Protein AF-A0A0U2YFM4-F1 (afdb_monomer_lite)

Sequence (98 aa):
RFILHYNFPPFSVGETGRTGAPGRREIGHGALAERSLEPGVPSENEFRYAIRVSSEIMESNGSTSMASVCGGMLALLDAGVPMKGMVWISSFAERTPA

Secondary structure (DSSP, 8-state):
-EEEEEE--GGGGT------SPPHHHHHHHHHHHHHHGGGSPPTTT--S-EEEEEE-S--SS-HHHHHHHHHHHHHHHTT---SS----S---S----

Foldseek 3Di:
DEFEFFDDAQCQAPDDDDDDDDDPVRVVLRVVLRVLQVVFADDCVVPVDYHYHYHYRNHDPDDVSQVSNQVVQVVCVVVVGNTPDRRHDPPPPDDDDD

pLDDT: mean 81.8, std 15.22, range [33.59, 92.94]

Radius of gyration: 14.6 Å; chains: 1; bounding box: 31×38×40 Å

Structure (mmCIF, N/CA/C/O backbone):
data_AF-A0A0U2YFM4-F1
#
_entry.id   AF-A0A0U2YFM4-F1
#
loop_
_atom_site.group_PDB
_atom_site.id
_atom_site.type_symbol
_atom_site.label_atom_id
_atom_site.label_alt_id
_atom_site.label_comp_id
_atom_site.label_asym_id
_atom_site.label_entity_id
_atom_site.label_seq_id
_atom_site.pdbx_PDB_ins_code
_atom_site.Cartn_x
_atom_site.Cartn_y
_atom_site.Cartn_z
_atom_site.occupancy
_atom_site.B_iso_or_equiv
_atom_site.auth_seq_id
_atom_site.auth_comp_id
_atom_site.auth_asym_id
_atom_site.auth_atom_id
_atom_site.pdbx_PDB_model_num
ATOM 1 N N . ARG A 1 1 ? 0.789 -4.666 13.248 1.00 78.69 1 ARG A N 1
ATOM 2 C CA . ARG A 1 1 ? -0.663 -4.972 13.082 1.00 78.69 1 ARG A CA 1
ATOM 3 C C . ARG A 1 1 ? -1.154 -4.528 11.713 1.00 78.69 1 ARG A C 1
ATOM 5 O O . ARG A 1 1 ? -1.907 -5.257 11.078 1.00 78.69 1 ARG A O 1
ATOM 12 N N . PHE A 1 2 ? -0.719 -3.349 11.284 1.00 86.56 2 PHE A N 1
ATOM 13 C CA . PHE A 1 2 ? -0.751 -2.910 9.900 1.00 86.56 2 PHE A CA 1
ATOM 14 C C . PHE A 1 2 ? 0.564 -3.316 9.221 1.00 86.56 2 PHE A C 1
ATOM 16 O O . PHE A 1 2 ? 1.593 -3.303 9.889 1.00 86.56 2 PHE A O 1
ATOM 23 N N . ILE A 1 3 ? 0.510 -3.772 7.971 1.00 90.69 3 ILE A N 1
ATOM 24 C CA . ILE A 1 3 ? 1.680 -4.123 7.155 1.00 90.69 3 ILE A CA 1
ATOM 25 C C . ILE A 1 3 ? 1.408 -3.615 5.744 1.00 90.69 3 ILE A C 1
ATOM 27 O O . ILE A 1 3 ? 0.370 -3.964 5.170 1.00 90.69 3 ILE A O 1
ATOM 31 N N . LEU A 1 4 ? 2.339 -2.849 5.171 1.00 92.38 4 LEU A N 1
ATOM 32 C CA . LEU A 1 4 ? 2.246 -2.409 3.782 1.00 92.38 4 LEU A CA 1
ATOM 33 C C . LEU A 1 4 ? 3.404 -2.968 2.952 1.00 92.38 4 LEU A C 1
ATOM 35 O O . LEU A 1 4 ? 4.562 -2.582 3.101 1.00 92.38 4 LEU A O 1
ATOM 39 N N . HIS A 1 5 ? 3.075 -3.868 2.028 1.00 92.12 5 HIS A N 1
ATOM 40 C CA . HIS A 1 5 ? 4.011 -4.341 1.018 1.00 92.12 5 HIS A CA 1
ATOM 41 C C . HIS A 1 5 ? 3.927 -3.458 -0.215 1.00 92.12 5 HIS A C 1
ATOM 43 O O . HIS A 1 5 ? 2.847 -3.230 -0.753 1.00 92.12 5 HIS A O 1
ATOM 49 N N . TYR A 1 6 ? 5.076 -2.972 -0.659 1.00 92.19 6 TYR A N 1
ATOM 50 C CA . TYR A 1 6 ? 5.207 -2.173 -1.862 1.00 92.19 6 TYR A CA 1
ATOM 51 C C . TYR A 1 6 ? 6.019 -2.971 -2.880 1.00 92.19 6 TYR A C 1
ATOM 53 O O . TYR A 1 6 ? 7.169 -3.314 -2.604 1.00 92.19 6 TYR A O 1
ATOM 61 N N . ASN A 1 7 ? 5.418 -3.262 -4.032 1.00 90.69 7 ASN A N 1
ATOM 62 C CA . ASN A 1 7 ? 6.034 -4.022 -5.115 1.00 90.69 7 ASN A CA 1
ATOM 63 C C . ASN A 1 7 ? 6.209 -3.124 -6.340 1.00 90.69 7 ASN A C 1
ATOM 65 O O . ASN A 1 7 ? 5.243 -2.533 -6.829 1.00 90.69 7 ASN A O 1
ATOM 69 N N . PHE A 1 8 ? 7.435 -3.049 -6.856 1.00 89.88 8 PHE A N 1
ATOM 70 C CA . PHE A 1 8 ? 7.797 -2.229 -8.006 1.00 89.88 8 PHE A CA 1
ATOM 71 C C . PHE A 1 8 ? 8.375 -3.102 -9.123 1.00 89.88 8 PHE A C 1
ATOM 73 O O . PHE A 1 8 ? 9.594 -3.222 -9.278 1.00 89.88 8 PHE A O 1
ATOM 80 N N . PRO A 1 9 ? 7.510 -3.749 -9.915 1.00 89.25 9 PRO A N 1
ATOM 81 C CA . PRO A 1 9 ? 7.971 -4.590 -11.001 1.00 89.25 9 PRO A CA 1
ATOM 82 C C . PRO A 1 9 ? 8.576 -3.748 -12.141 1.00 89.25 9 PRO A C 1
ATOM 84 O O . PRO A 1 9 ? 8.140 -2.619 -12.380 1.00 89.25 9 PRO A O 1
ATOM 87 N N . PRO A 1 10 ? 9.544 -4.290 -12.901 1.00 85.12 10 PRO A N 1
ATOM 88 C CA . PRO A 1 10 ? 10.252 -3.549 -13.952 1.00 85.12 10 PRO A CA 1
ATOM 89 C C . PRO A 1 10 ? 9.337 -3.135 -15.115 1.00 85.12 10 PRO A C 1
ATOM 91 O O . PRO A 1 10 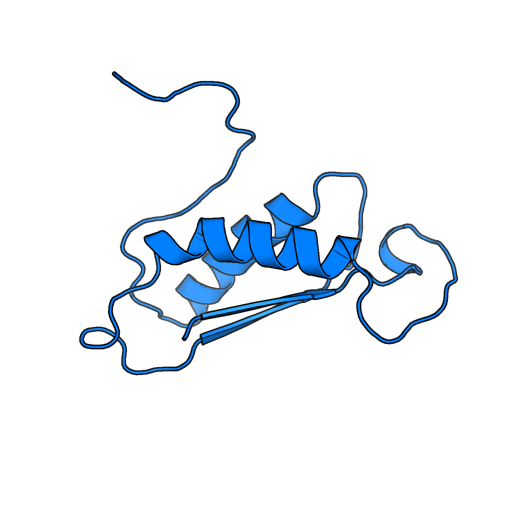? 9.555 -2.092 -15.728 1.00 85.12 10 PRO A O 1
ATOM 94 N N . PHE A 1 11 ? 8.250 -3.881 -15.355 1.00 88.19 11 PHE A N 1
ATOM 95 C CA . PHE A 1 11 ? 7.273 -3.520 -16.384 1.00 88.19 11 PHE A CA 1
ATOM 96 C C . PHE A 1 11 ? 6.587 -2.176 -16.101 1.00 88.19 11 PHE A C 1
ATOM 98 O O . PHE A 1 11 ? 6.110 -1.540 -17.034 1.00 88.19 11 PHE A O 1
ATOM 105 N N . SER A 1 12 ? 6.566 -1.716 -14.844 1.00 85.38 12 SER A N 1
ATOM 106 C CA . SER A 1 12 ? 5.938 -0.443 -14.471 1.00 85.38 12 SER A CA 1
ATOM 107 C C . SER A 1 12 ? 6.617 0.779 -15.094 1.00 85.38 12 SER A C 1
ATOM 109 O O . SER A 1 12 ? 5.985 1.821 -15.247 1.00 85.38 12 SER A O 1
ATOM 111 N N . VAL A 1 13 ? 7.887 0.658 -15.483 1.00 89.25 13 VAL A N 1
ATOM 112 C CA . VAL A 1 13 ? 8.643 1.689 -16.215 1.00 89.25 13 VAL A CA 1
ATOM 113 C C . VAL A 1 13 ? 8.837 1.330 -17.693 1.00 89.25 13 VAL A C 1
ATOM 115 O O . VAL A 1 13 ? 9.593 1.992 -18.394 1.00 89.25 13 VAL A O 1
ATOM 118 N N . GLY A 1 14 ? 8.167 0.279 -18.178 1.00 87.12 14 GLY A N 1
ATOM 119 C CA . GLY A 1 14 ? 8.322 -0.223 -19.545 1.00 87.12 14 GLY A CA 1
ATOM 120 C C . GLY A 1 14 ? 9.623 -0.995 -19.794 1.00 87.12 14 GLY A C 1
ATOM 121 O O . GLY A 1 14 ? 9.967 -1.244 -20.947 1.00 87.12 14 GLY A O 1
ATOM 122 N N . GLU A 1 15 ? 10.343 -1.394 -18.741 1.00 88.50 15 GLU A N 1
ATOM 123 C CA . GLU A 1 15 ? 11.592 -2.152 -18.852 1.00 88.50 15 GLU A CA 1
ATOM 124 C C . GLU A 1 15 ? 11.386 -3.645 -18.551 1.00 88.50 15 GLU A C 1
ATOM 126 O O . GLU A 1 15 ? 10.493 -4.059 -17.809 1.00 88.50 15 GLU A O 1
ATOM 131 N N . THR A 1 16 ? 12.257 -4.490 -19.103 1.00 85.69 16 THR A N 1
ATOM 132 C CA . THR A 1 16 ? 12.361 -5.902 -18.709 1.00 85.69 16 THR A CA 1
ATOM 133 C C . THR A 1 16 ? 13.404 -6.054 -17.610 1.00 85.69 16 THR A C 1
ATOM 135 O O . THR A 1 16 ? 14.529 -5.581 -17.757 1.00 85.69 16 THR A O 1
ATOM 138 N N . GLY A 1 17 ? 13.080 -6.765 -16.532 1.00 82.62 17 GLY A N 1
ATOM 139 C CA . GLY A 1 17 ? 13.998 -6.948 -15.410 1.00 82.62 17 GLY A CA 1
ATOM 140 C C . GLY A 1 17 ? 13.689 -8.191 -14.585 1.00 82.62 17 GLY A C 1
ATOM 141 O O . GLY A 1 17 ? 12.729 -8.916 -14.843 1.00 82.62 17 GLY A O 1
ATOM 142 N N . ARG A 1 18 ? 14.521 -8.446 -13.573 1.00 78.88 18 ARG A N 1
ATOM 143 C CA . ARG A 1 18 ? 14.376 -9.619 -12.709 1.00 78.88 18 ARG A CA 1
ATOM 144 C C . ARG A 1 18 ? 13.280 -9.384 -11.671 1.00 78.88 18 ARG A C 1
ATOM 146 O O . ARG A 1 18 ? 13.457 -8.582 -10.762 1.00 78.88 18 ARG A O 1
ATOM 153 N N . THR A 1 19 ? 12.187 -10.130 -11.768 1.00 77.38 19 THR A N 1
ATOM 154 C CA . THR A 1 19 ? 11.171 -10.224 -10.713 1.00 77.38 19 THR A CA 1
ATOM 155 C C . THR A 1 19 ? 11.652 -11.171 -9.613 1.00 77.38 19 THR A C 1
ATOM 157 O O . THR A 1 19 ? 12.108 -12.278 -9.903 1.00 77.38 19 THR A O 1
ATOM 160 N N . GLY A 1 20 ? 11.599 -10.745 -8.352 1.00 78.12 20 GLY A N 1
ATOM 161 C CA . GLY A 1 20 ? 12.107 -11.532 -7.229 1.00 78.12 20 GLY A CA 1
ATOM 162 C C . GLY A 1 20 ? 11.916 -10.836 -5.885 1.00 78.12 20 GLY A C 1
ATOM 163 O O . GLY A 1 20 ? 10.959 -10.093 -5.701 1.00 78.12 20 GLY A O 1
ATOM 164 N N . ALA A 1 21 ? 12.821 -11.100 -4.941 1.00 80.88 21 ALA A N 1
ATOM 165 C CA . ALA A 1 21 ? 12.756 -10.513 -3.606 1.00 80.88 21 ALA A CA 1
ATOM 166 C C . ALA A 1 21 ? 12.839 -8.974 -3.653 1.00 80.88 21 ALA A C 1
ATOM 168 O O . ALA A 1 21 ? 13.638 -8.445 -4.435 1.00 80.88 21 ALA A O 1
ATOM 169 N N . PRO A 1 22 ? 12.073 -8.273 -2.798 1.00 82.50 22 PRO A N 1
ATOM 170 C CA . PRO A 1 22 ? 12.026 -6.821 -2.805 1.00 82.50 22 PRO A CA 1
ATOM 171 C C . PRO A 1 22 ? 13.393 -6.222 -2.464 1.00 82.50 22 PRO A C 1
ATOM 173 O O . PRO A 1 22 ? 14.064 -6.618 -1.506 1.00 82.50 22 PRO A O 1
ATOM 176 N N . GLY A 1 23 ? 13.809 -5.247 -3.262 1.00 84.88 23 GLY A N 1
ATOM 177 C CA . GLY A 1 23 ? 15.011 -4.463 -3.040 1.00 84.88 23 GLY A CA 1
ATOM 178 C C . GLY A 1 23 ? 14.840 -3.437 -1.917 1.00 84.88 23 GLY A C 1
ATOM 179 O O . GLY A 1 23 ? 13.741 -3.124 -1.462 1.00 84.88 23 GLY A O 1
ATOM 180 N N . ARG A 1 24 ? 15.954 -2.823 -1.498 1.00 88.31 24 ARG A N 1
ATOM 181 C CA . ARG A 1 24 ? 15.954 -1.790 -0.438 1.00 88.31 24 ARG A CA 1
ATOM 182 C C . ARG A 1 24 ? 15.032 -0.609 -0.751 1.00 88.31 24 ARG A C 1
ATOM 184 O O . ARG A 1 24 ? 14.431 -0.048 0.158 1.00 88.31 24 ARG A O 1
ATOM 191 N N . ARG A 1 25 ? 14.925 -0.237 -2.031 1.00 85.75 25 ARG A N 1
ATOM 192 C CA . ARG A 1 25 ? 14.065 0.859 -2.489 1.00 85.75 25 ARG A CA 1
ATOM 193 C C . ARG A 1 25 ? 12.586 0.547 -2.258 1.00 85.75 25 ARG A C 1
ATOM 195 O O . ARG A 1 25 ? 11.861 1.402 -1.764 1.00 85.75 25 ARG A O 1
ATOM 202 N N . GLU A 1 26 ? 12.159 -0.671 -2.568 1.00 88.25 26 GLU A N 1
ATOM 203 C CA . GLU A 1 26 ? 10.775 -1.112 -2.377 1.00 88.25 26 GLU A CA 1
ATOM 204 C C . GLU A 1 26 ? 10.411 -1.173 -0.895 1.00 88.25 26 GLU A C 1
ATOM 206 O O . GLU A 1 26 ? 9.383 -0.636 -0.492 1.00 88.25 26 GLU A O 1
ATOM 211 N N . ILE A 1 27 ? 11.311 -1.712 -0.067 1.00 89.56 27 ILE A N 1
ATOM 212 C CA . ILE A 1 27 ? 11.141 -1.745 1.391 1.00 89.56 27 ILE A CA 1
ATOM 213 C C . ILE A 1 27 ? 11.041 -0.323 1.962 1.00 89.56 27 ILE A C 1
ATOM 215 O O . ILE A 1 27 ? 10.172 -0.048 2.785 1.00 89.56 27 ILE A O 1
ATOM 219 N N . GLY A 1 28 ? 11.898 0.600 1.510 1.00 90.19 28 GLY A N 1
ATOM 220 C CA . GLY A 1 28 ? 11.882 1.994 1.961 1.00 90.19 28 GLY A CA 1
ATOM 221 C C . GLY A 1 28 ? 10.592 2.731 1.592 1.00 90.19 28 GLY A C 1
ATOM 222 O O . GLY A 1 28 ? 10.020 3.425 2.431 1.00 90.19 28 GLY A O 1
ATOM 223 N N . HIS A 1 29 ? 10.099 2.554 0.364 1.00 89.69 29 HIS A N 1
ATOM 224 C CA . HIS A 1 29 ? 8.827 3.141 -0.061 1.00 89.69 29 HIS A CA 1
ATOM 225 C C . HIS A 1 29 ? 7.623 2.505 0.644 1.00 89.69 29 HIS A C 1
ATOM 227 O O . HIS A 1 29 ? 6.700 3.229 1.013 1.00 89.69 29 HIS A O 1
ATOM 233 N N . GLY A 1 30 ? 7.660 1.192 0.894 1.00 89.88 30 GLY A N 1
ATOM 234 C CA . GLY A 1 30 ? 6.656 0.495 1.697 1.00 89.88 30 GLY A CA 1
ATOM 235 C C . GLY A 1 30 ? 6.590 1.042 3.120 1.00 89.88 30 GLY A C 1
ATOM 236 O O . GLY A 1 30 ? 5.527 1.461 3.563 1.00 89.88 30 GLY A O 1
ATOM 237 N N . ALA A 1 31 ? 7.741 1.171 3.787 1.00 90.38 31 ALA A N 1
ATOM 238 C CA . ALA A 1 31 ? 7.825 1.739 5.130 1.00 90.38 31 ALA A CA 1
ATOM 239 C C . ALA A 1 31 ? 7.359 3.206 5.187 1.00 90.38 31 ALA A C 1
ATOM 241 O O . ALA A 1 31 ? 6.723 3.615 6.157 1.00 90.38 31 ALA A O 1
ATOM 242 N N . LEU A 1 32 ? 7.642 4.011 4.156 1.00 89.69 32 LEU A N 1
ATOM 243 C CA . LEU A 1 32 ? 7.150 5.390 4.070 1.00 89.69 32 LEU A CA 1
ATOM 244 C C . LEU A 1 32 ? 5.618 5.439 3.990 1.00 89.69 32 LEU A C 1
ATOM 246 O O . LEU A 1 32 ? 4.983 6.222 4.702 1.00 89.69 32 LEU A O 1
ATOM 250 N N . ALA A 1 33 ? 5.031 4.609 3.129 1.00 89.69 33 ALA A N 1
ATOM 251 C CA . ALA A 1 33 ? 3.586 4.543 2.974 1.00 89.69 33 ALA A CA 1
ATOM 252 C C . ALA A 1 33 ? 2.907 3.971 4.228 1.00 89.69 33 ALA A C 1
ATOM 254 O O . ALA A 1 33 ? 1.873 4.484 4.654 1.00 89.69 33 ALA A O 1
ATOM 255 N N . GLU A 1 34 ? 3.530 2.979 4.869 1.00 90.69 34 GLU A N 1
ATOM 256 C CA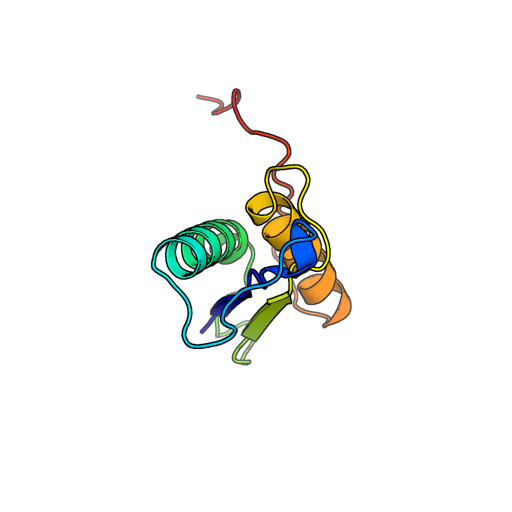 . GLU A 1 34 ? 3.057 2.401 6.124 1.00 90.69 34 GLU A CA 1
ATOM 257 C C . GLU A 1 34 ? 2.965 3.463 7.224 1.00 90.69 34 GLU A C 1
ATOM 259 O O . GLU A 1 34 ? 1.895 3.675 7.789 1.00 90.69 34 GLU A O 1
ATOM 264 N N . ARG A 1 35 ? 4.054 4.213 7.447 1.00 89.38 35 ARG A N 1
ATOM 265 C CA . ARG A 1 35 ? 4.122 5.279 8.464 1.00 89.38 35 ARG A CA 1
ATOM 266 C C . ARG A 1 35 ? 3.162 6.433 8.197 1.00 89.38 35 ARG A C 1
ATOM 268 O O . ARG A 1 35 ? 2.782 7.137 9.125 1.00 89.38 35 ARG A O 1
ATOM 275 N N . SER A 1 36 ? 2.797 6.645 6.937 1.00 88.31 36 SER A N 1
ATOM 276 C CA . SER A 1 36 ? 1.845 7.685 6.550 1.00 88.31 36 SER A CA 1
ATOM 277 C C . SER A 1 36 ? 0.406 7.292 6.896 1.00 88.31 36 SER A C 1
ATOM 279 O O . SER A 1 36 ? -0.372 8.139 7.323 1.00 88.31 36 SER A O 1
ATOM 281 N N . LEU A 1 37 ? 0.052 6.012 6.748 1.00 86.69 37 LEU A N 1
ATOM 282 C CA . LEU A 1 37 ? -1.295 5.501 7.020 1.00 86.69 37 LEU A CA 1
ATOM 283 C C . LEU A 1 37 ? -1.491 5.071 8.480 1.00 86.69 37 LEU A C 1
ATOM 285 O O . LEU A 1 37 ? -2.610 5.156 8.983 1.00 86.69 37 LEU A O 1
ATOM 289 N N . GLU A 1 38 ? -0.425 4.665 9.174 1.00 87.62 38 GLU A N 1
ATOM 290 C CA . GLU A 1 38 ? -0.450 4.201 10.568 1.00 87.62 38 GLU A CA 1
ATOM 291 C C . GLU A 1 38 ? -1.213 5.133 11.537 1.00 87.62 38 GLU A C 1
ATOM 293 O O . GLU A 1 38 ? -2.035 4.616 12.296 1.00 87.62 38 GLU A O 1
ATOM 298 N N . PRO A 1 39 ? -1.073 6.478 11.493 1.00 86.25 39 PRO A N 1
ATOM 299 C CA . PRO A 1 39 ? -1.829 7.379 12.371 1.00 86.25 39 PRO A CA 1
ATOM 300 C C . PRO A 1 39 ? -3.347 7.360 12.136 1.00 86.25 39 PRO A C 1
ATOM 302 O O . PRO A 1 39 ? -4.117 7.690 13.038 1.00 86.25 39 PRO A O 1
ATOM 305 N N . GLY A 1 40 ? -3.783 7.004 10.924 1.00 84.69 40 GLY A N 1
ATOM 306 C CA . GLY A 1 40 ? -5.197 6.903 10.566 1.00 84.69 40 GLY A CA 1
ATOM 307 C C . GLY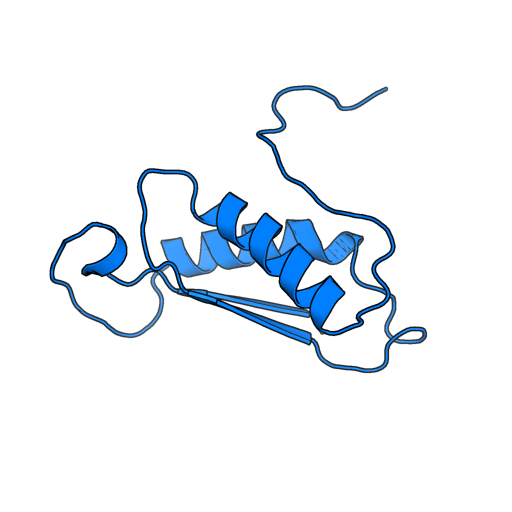 A 1 40 ? -5.831 5.567 10.959 1.00 84.69 40 GLY A C 1
ATOM 308 O O . GLY A 1 40 ? -7.058 5.492 11.070 1.00 84.69 40 GLY A O 1
ATOM 309 N N . VAL A 1 41 ? -5.015 4.529 11.184 1.00 86.19 41 VAL A N 1
ATOM 310 C CA . VAL A 1 41 ? -5.482 3.178 11.510 1.00 86.19 41 VAL A CA 1
ATOM 311 C C . VAL A 1 41 ? -6.047 3.152 12.942 1.00 86.19 41 VAL A C 1
ATOM 313 O O . VAL A 1 41 ? -5.402 3.636 13.876 1.00 86.19 41 VAL A O 1
ATOM 316 N N . PRO A 1 42 ? -7.249 2.582 13.159 1.00 86.62 42 PRO A N 1
ATOM 317 C CA . PRO A 1 42 ? -7.879 2.504 14.480 1.00 86.62 42 PRO A CA 1
ATOM 318 C C . PRO A 1 42 ? -7.046 1.702 15.489 1.00 86.62 42 PRO A C 1
ATOM 320 O O . PRO A 1 42 ? -6.138 0.949 15.135 1.00 86.62 42 PRO A O 1
ATOM 323 N N . SER A 1 43 ? -7.350 1.818 16.779 1.00 85.00 43 SER A N 1
ATOM 324 C CA . SER A 1 43 ? -6.684 0.997 17.800 1.00 85.00 43 SER A CA 1
ATOM 325 C C . SER A 1 43 ? -7.130 -0.472 17.724 1.00 85.00 43 SER A C 1
ATOM 327 O O . SER A 1 43 ? -8.123 -0.805 17.080 1.00 85.00 43 SER A O 1
ATOM 329 N N . GLU A 1 44 ? -6.398 -1.385 18.368 1.00 83.88 44 GLU A N 1
ATOM 330 C CA . GLU A 1 44 ? -6.729 -2.822 18.318 1.00 83.88 44 GLU A CA 1
ATOM 331 C C . GLU A 1 44 ? -8.055 -3.119 19.021 1.00 83.88 44 GLU A C 1
ATOM 333 O O . GLU A 1 44 ? -8.791 -4.010 18.615 1.00 83.88 44 GLU A O 1
ATOM 338 N N . ASN A 1 45 ? -8.400 -2.317 20.028 1.00 83.88 45 ASN A N 1
ATOM 339 C CA . ASN A 1 45 ? -9.667 -2.427 20.739 1.00 83.88 45 ASN A CA 1
ATOM 340 C C . ASN A 1 45 ? -10.870 -2.046 19.866 1.00 83.88 45 ASN A C 1
ATOM 342 O O . ASN A 1 45 ? -11.935 -2.631 20.034 1.00 83.88 45 ASN A O 1
ATOM 346 N N . GLU A 1 46 ? -10.695 -1.100 18.941 1.00 84.69 46 GLU A N 1
ATOM 347 C CA . GLU A 1 46 ? -11.743 -0.641 18.020 1.00 84.69 46 GLU A CA 1
ATOM 348 C C . GLU A 1 46 ? -11.854 -1.547 16.788 1.00 84.69 46 GLU A C 1
ATOM 350 O O . GLU A 1 46 ? -12.950 -1.775 16.282 1.00 84.69 46 GLU A O 1
ATOM 355 N N . PHE A 1 47 ? -10.730 -2.087 16.308 1.00 85.50 47 PHE A N 1
ATOM 356 C CA . PHE A 1 47 ? -10.696 -2.929 15.117 1.00 85.50 47 PHE A CA 1
ATOM 357 C C . PHE A 1 47 ? -9.695 -4.080 15.278 1.00 85.50 47 PHE A C 1
ATOM 359 O O . PHE A 1 47 ? -8.497 -3.951 14.996 1.00 85.50 47 PHE A O 1
ATOM 366 N N . ARG A 1 48 ? -10.214 -5.232 15.719 1.00 86.31 48 ARG A N 1
ATOM 367 C CA . ARG A 1 48 ? -9.461 -6.464 16.018 1.00 86.31 48 ARG A CA 1
ATOM 368 C C . ARG A 1 48 ? -9.129 -7.290 14.775 1.00 86.31 48 ARG A C 1
ATOM 370 O O . ARG A 1 48 ? -9.348 -8.497 14.746 1.00 86.31 48 ARG A O 1
ATOM 377 N N . TYR A 1 49 ? -8.595 -6.645 13.747 1.00 89.44 49 TYR A N 1
ATOM 378 C CA . TYR A 1 49 ? -8.102 -7.330 12.556 1.00 89.44 49 TYR A CA 1
ATOM 379 C C . TYR A 1 49 ? -6.657 -6.936 12.265 1.00 89.44 49 TYR A C 1
ATOM 381 O O . TYR A 1 49 ? -6.233 -5.793 12.481 1.00 89.44 49 TYR A O 1
ATOM 389 N N . ALA A 1 50 ? -5.896 -7.910 11.768 1.00 90.06 50 ALA A N 1
ATOM 390 C CA . ALA A 1 50 ? -4.622 -7.651 11.121 1.00 90.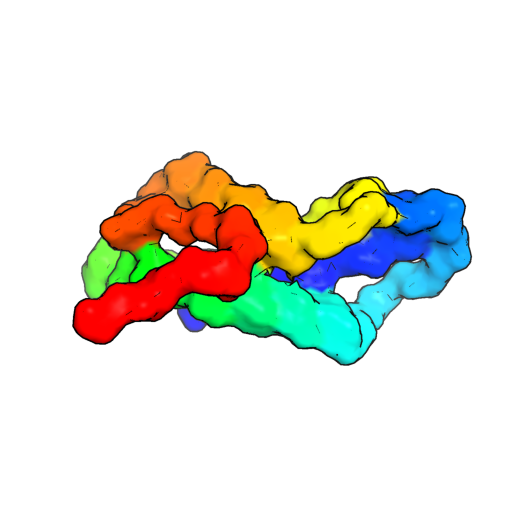06 50 ALA A CA 1
ATOM 391 C C . ALA A 1 50 ? -4.902 -7.105 9.719 1.00 90.06 50 ALA A C 1
ATOM 393 O O . ALA A 1 50 ? -5.681 -7.686 8.966 1.00 90.06 50 ALA A O 1
ATOM 394 N N . ILE A 1 51 ? -4.278 -5.983 9.380 1.00 89.94 51 ILE A N 1
ATOM 395 C CA . ILE A 1 51 ? -4.504 -5.293 8.114 1.00 89.94 51 ILE A CA 1
ATOM 396 C C . ILE A 1 51 ? -3.230 -5.432 7.289 1.00 89.94 51 ILE A C 1
ATOM 398 O O . ILE A 1 51 ? -2.161 -5.001 7.721 1.00 89.94 51 ILE A O 1
ATOM 402 N N . ARG A 1 52 ? -3.345 -6.023 6.099 1.00 92.88 52 ARG A N 1
ATOM 403 C CA . ARG A 1 52 ? -2.242 -6.137 5.142 1.00 92.88 52 ARG A CA 1
ATOM 404 C C . ARG A 1 52 ? -2.637 -5.465 3.839 1.00 92.88 52 ARG A C 1
ATOM 406 O O . ARG A 1 52 ? -3.581 -5.903 3.191 1.00 92.88 52 ARG A O 1
ATOM 413 N N . VAL A 1 53 ? -1.882 -4.450 3.444 1.00 91.69 53 VAL A N 1
ATOM 414 C CA . VAL A 1 53 ? -2.045 -3.766 2.160 1.00 91.69 53 VAL A CA 1
ATOM 415 C C . VAL A 1 53 ? -0.892 -4.177 1.253 1.00 91.69 53 VAL A C 1
ATOM 417 O O . VAL A 1 53 ? 0.267 -4.148 1.660 1.00 91.69 53 VAL A O 1
ATOM 420 N N . SER A 1 54 ? -1.209 -4.599 0.032 1.00 92.94 54 SER A N 1
ATOM 421 C CA . SER A 1 54 ? -0.222 -4.896 -1.007 1.00 92.94 54 SER A CA 1
ATOM 422 C C . SER A 1 54 ? -0.415 -3.886 -2.128 1.00 92.94 54 SER A C 1
ATOM 424 O O . SER A 1 54 ? -1.445 -3.903 -2.792 1.00 92.94 54 SER A O 1
ATOM 426 N N . SER A 1 55 ? 0.545 -2.982 -2.293 1.00 92.06 55 SER A N 1
ATOM 427 C CA . SER A 1 55 ? 0.563 -1.995 -3.367 1.00 92.06 55 SER A CA 1
ATOM 428 C C . SER A 1 55 ? 1.386 -2.535 -4.528 1.00 92.06 55 SER A C 1
ATOM 430 O O . SER A 1 55 ? 2.594 -2.751 -4.393 1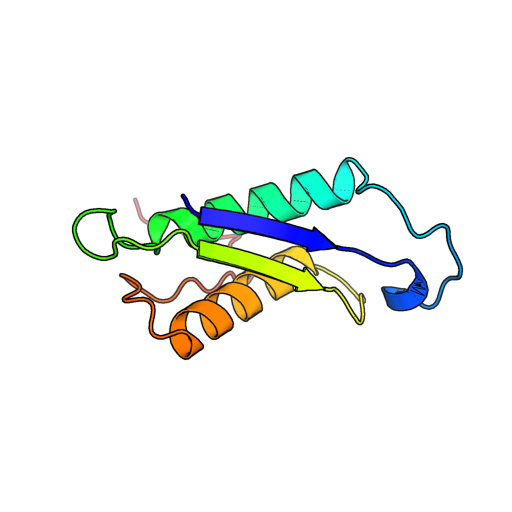.00 92.06 55 SER A O 1
ATOM 432 N N . GLU A 1 56 ? 0.725 -2.767 -5.658 1.00 91.56 56 GLU A N 1
ATOM 433 C CA . GLU A 1 56 ? 1.358 -3.207 -6.896 1.00 91.56 56 GLU A CA 1
ATOM 434 C C . GLU A 1 56 ? 1.401 -2.049 -7.883 1.00 91.56 56 GLU A C 1
ATOM 436 O O . GLU A 1 56 ? 0.372 -1.549 -8.340 1.00 91.56 56 GLU A O 1
ATOM 441 N N . ILE A 1 57 ? 2.611 -1.596 -8.198 1.00 91.00 57 ILE A N 1
ATOM 442 C CA . ILE A 1 57 ? 2.798 -0.480 -9.117 1.00 91.00 57 ILE A CA 1
ATOM 443 C C . ILE A 1 57 ? 2.709 -0.999 -10.547 1.00 91.00 57 ILE A C 1
ATOM 445 O O . ILE A 1 57 ? 3.599 -1.706 -11.012 1.00 91.00 57 ILE A O 1
ATOM 449 N N . M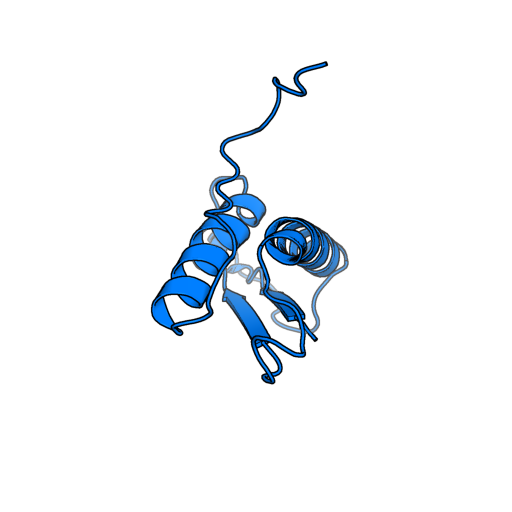ET A 1 58 ? 1.629 -0.640 -11.239 1.00 89.19 58 MET A N 1
ATOM 450 C CA . MET A 1 58 ? 1.412 -1.048 -12.631 1.00 89.19 58 MET A CA 1
ATOM 451 C C . MET A 1 58 ? 2.048 -0.089 -13.641 1.00 89.19 58 MET A C 1
ATOM 453 O O . MET A 1 58 ? 2.419 -0.509 -14.731 1.00 89.19 58 MET A O 1
ATOM 457 N N . GLU A 1 59 ? 2.217 1.176 -13.261 1.00 88.50 59 GLU A N 1
ATOM 458 C CA . GLU A 1 59 ? 2.836 2.219 -14.074 1.00 88.50 59 GLU A CA 1
ATOM 459 C C . GLU A 1 59 ? 3.578 3.204 -13.162 1.00 88.50 59 GLU A C 1
ATOM 461 O O . GLU A 1 59 ? 3.146 3.485 -12.041 1.00 88.50 59 GLU A O 1
ATOM 466 N N . SER A 1 60 ? 4.710 3.724 -13.628 1.00 85.19 60 SER A N 1
ATOM 467 C CA . SER A 1 60 ? 5.534 4.665 -12.883 1.00 85.19 60 SER A CA 1
ATOM 468 C C . SER A 1 60 ? 6.075 5.771 -13.781 1.00 85.19 60 SER A C 1
ATOM 470 O O . SER A 1 60 ? 7.094 5.599 -14.445 1.00 85.19 60 SER A O 1
ATOM 472 N N . ASN A 1 61 ? 5.476 6.956 -13.671 1.00 83.69 61 ASN A N 1
ATOM 473 C CA . ASN A 1 61 ? 6.019 8.208 -14.210 1.00 83.69 61 ASN A CA 1
ATOM 474 C C . ASN A 1 61 ? 6.305 9.242 -13.095 1.00 83.69 61 ASN A C 1
ATOM 476 O O . ASN A 1 61 ? 6.201 10.449 -13.290 1.00 83.69 61 ASN A O 1
ATOM 480 N N . GLY A 1 62 ? 6.617 8.760 -11.883 1.00 75.56 62 GLY A N 1
ATOM 481 C CA . GLY A 1 62 ? 6.919 9.587 -10.708 1.00 75.56 62 GLY A CA 1
ATOM 482 C C . GLY A 1 62 ? 6.106 9.232 -9.455 1.00 75.56 62 GLY A C 1
ATOM 483 O O . GLY A 1 62 ? 5.005 8.704 -9.539 1.00 75.56 62 GLY A O 1
ATOM 484 N N . SER A 1 63 ? 6.694 9.506 -8.280 1.00 78.06 63 SER A N 1
ATOM 485 C CA . SER A 1 63 ? 6.138 9.392 -6.911 1.00 78.06 63 SER A CA 1
ATOM 486 C C . SER A 1 63 ? 5.098 8.285 -6.649 1.00 78.06 63 SER A C 1
ATOM 488 O O . SER A 1 63 ? 4.050 8.489 -6.032 1.00 78.06 63 SER A O 1
ATOM 490 N N . THR A 1 64 ? 5.427 7.061 -7.042 1.00 83.38 64 THR A N 1
ATOM 491 C CA . THR A 1 64 ? 4.603 5.856 -6.841 1.00 83.38 64 THR A CA 1
ATOM 492 C C . THR A 1 64 ? 4.374 5.500 -5.367 1.00 83.38 64 THR A C 1
ATOM 494 O O . THR A 1 64 ? 3.436 4.784 -5.016 1.00 83.38 64 THR A O 1
ATOM 497 N N . SER A 1 65 ? 5.191 6.048 -4.467 1.00 82.94 65 SER A N 1
ATOM 498 C CA . SER A 1 65 ? 5.012 5.949 -3.013 1.00 82.94 65 SER A CA 1
ATOM 499 C C . SER A 1 65 ? 3.778 6.712 -2.543 1.00 82.94 65 SER A C 1
ATOM 501 O O . SER A 1 65 ? 3.029 6.198 -1.721 1.00 82.94 65 SER A O 1
ATOM 503 N N . MET A 1 66 ? 3.527 7.903 -3.097 1.00 87.69 66 MET A N 1
ATOM 504 C CA . MET A 1 66 ? 2.325 8.679 -2.776 1.00 87.69 66 MET A CA 1
ATOM 505 C C . MET A 1 66 ? 1.085 8.034 -3.382 1.00 87.69 66 MET A C 1
ATOM 507 O O . MET A 1 66 ? 0.054 7.954 -2.721 1.00 87.69 66 MET A O 1
ATOM 511 N N . ALA A 1 67 ? 1.209 7.482 -4.594 1.00 88.69 67 ALA A N 1
ATOM 512 C CA . ALA A 1 67 ? 0.145 6.680 -5.194 1.00 88.69 67 ALA A CA 1
ATOM 513 C C . ALA A 1 67 ? -0.239 5.492 -4.294 1.00 88.69 67 ALA A C 1
ATOM 515 O O . ALA A 1 67 ? -1.421 5.217 -4.111 1.00 88.69 67 ALA A O 1
ATOM 516 N N . SER A 1 68 ? 0.747 4.855 -3.651 1.00 89.62 68 SER A N 1
ATOM 517 C CA . SER A 1 68 ? 0.511 3.762 -2.697 1.00 89.62 68 SER A CA 1
ATOM 518 C C . SER A 1 68 ? -0.182 4.216 -1.412 1.00 89.62 68 SER A C 1
ATOM 520 O O . SER A 1 68 ? -0.987 3.467 -0.870 1.00 89.62 68 SER A O 1
ATOM 522 N N . VAL A 1 69 ? 0.087 5.433 -0.928 1.00 90.38 69 VAL A N 1
ATOM 523 C CA . VAL A 1 69 ? -0.627 6.005 0.229 1.00 90.38 69 VAL A CA 1
ATOM 524 C C . VAL A 1 69 ? -2.080 6.299 -0.133 1.00 90.38 69 VAL A C 1
ATOM 526 O O . VAL A 1 69 ? -2.981 5.853 0.571 1.00 90.38 69 VAL A O 1
ATOM 529 N N . CYS A 1 70 ? -2.318 6.995 -1.248 1.00 89.94 70 CYS A N 1
ATOM 530 C CA . CYS A 1 70 ? -3.667 7.338 -1.702 1.00 89.94 70 CYS A CA 1
ATOM 531 C C . CYS A 1 70 ? -4.497 6.084 -2.021 1.00 89.94 70 CYS A C 1
ATOM 533 O O . CYS A 1 70 ? -5.624 5.947 -1.550 1.00 89.94 70 CYS A O 1
ATOM 535 N N . GLY A 1 71 ? -3.926 5.141 -2.776 1.00 90.00 71 GLY A N 1
ATOM 536 C CA . GLY A 1 71 ? -4.566 3.864 -3.088 1.00 90.00 71 GLY A CA 1
ATOM 537 C C . GLY A 1 71 ? -4.773 3.000 -1.845 1.00 90.00 71 GLY A C 1
ATOM 538 O O . GLY A 1 71 ? -5.840 2.419 -1.676 1.00 90.00 71 GLY A O 1
ATOM 539 N N . GLY A 1 72 ? -3.799 2.978 -0.930 1.00 90.12 72 GLY A N 1
ATOM 540 C CA . GLY A 1 72 ? -3.911 2.289 0.353 1.00 90.12 72 GLY A CA 1
ATOM 541 C C . GLY A 1 72 ? -5.040 2.848 1.218 1.00 90.12 72 GLY A C 1
ATOM 542 O O . GLY A 1 72 ? -5.825 2.074 1.754 1.00 90.12 72 GLY A O 1
ATOM 543 N N . MET A 1 73 ? -5.187 4.174 1.304 1.00 90.06 73 MET A N 1
ATOM 544 C CA . MET A 1 73 ? -6.298 4.813 2.017 1.00 90.06 73 MET A CA 1
ATOM 545 C C . MET A 1 73 ? -7.653 4.410 1.424 1.00 90.06 73 MET A C 1
ATOM 547 O O . MET A 1 73 ? -8.554 4.019 2.162 1.00 90.06 73 MET A O 1
ATOM 551 N N . LEU A 1 74 ? -7.793 4.473 0.097 1.00 90.44 74 LEU A N 1
ATOM 552 C CA . LEU A 1 74 ? -9.024 4.072 -0.587 1.00 90.44 74 LEU A CA 1
ATOM 553 C C . LEU A 1 74 ? -9.346 2.592 -0.358 1.00 90.44 74 LEU A C 1
ATOM 555 O O . LEU A 1 74 ? -10.487 2.267 -0.049 1.00 90.44 74 LEU A O 1
ATOM 559 N N . ALA A 1 75 ? -8.342 1.716 -0.423 1.00 91.75 75 ALA A N 1
ATOM 560 C CA . ALA A 1 75 ? -8.508 0.292 -0.150 1.00 91.75 75 ALA A CA 1
ATOM 561 C C . ALA A 1 75 ? -8.936 0.020 1.302 1.00 91.75 75 ALA A C 1
ATOM 563 O O . ALA A 1 75 ? -9.738 -0.874 1.550 1.00 91.75 75 ALA A O 1
ATOM 564 N N . LEU A 1 76 ? -8.437 0.795 2.271 1.00 90.44 76 LEU A N 1
ATOM 565 C CA . LEU A 1 76 ? -8.852 0.678 3.673 1.00 90.44 76 LEU A CA 1
ATOM 566 C C . LEU A 1 76 ? -10.298 1.138 3.886 1.00 90.44 76 LEU A C 1
ATOM 568 O O . LEU A 1 76 ? -11.026 0.506 4.651 1.00 90.44 76 LEU A O 1
ATOM 572 N N . LEU A 1 77 ? -10.720 2.206 3.204 1.00 90.00 77 LEU A N 1
ATOM 573 C CA . LEU A 1 77 ? -12.106 2.679 3.240 1.00 90.00 77 LEU A CA 1
ATOM 574 C C . LEU A 1 77 ? -13.062 1.676 2.589 1.00 90.00 77 LEU A C 1
ATOM 576 O O . LEU A 1 77 ? -14.107 1.383 3.164 1.00 90.00 77 LEU A O 1
ATOM 580 N N . ASP A 1 78 ? -12.689 1.122 1.435 1.00 91.56 78 ASP A N 1
ATOM 581 C CA . ASP A 1 78 ? -13.469 0.099 0.728 1.00 91.56 78 ASP A CA 1
ATOM 582 C C . ASP A 1 78 ? -13.576 -1.200 1.542 1.00 91.56 78 ASP A C 1
ATOM 584 O O . ASP A 1 78 ? -14.645 -1.796 1.657 1.00 91.56 78 ASP A O 1
ATOM 588 N N . ALA A 1 79 ? -12.498 -1.577 2.237 1.00 89.25 79 ALA A N 1
ATOM 589 C CA . ALA A 1 79 ? -12.496 -2.692 3.181 1.00 89.25 79 ALA A CA 1
ATOM 590 C C . ALA A 1 79 ? -13.317 -2.430 4.464 1.00 89.25 79 ALA A C 1
ATOM 592 O O . ALA A 1 79 ? -13.393 -3.305 5.329 1.00 89.25 79 ALA A O 1
ATOM 593 N N . GLY A 1 80 ? -13.911 -1.242 4.624 1.00 87.81 80 GLY A N 1
ATOM 594 C CA . GLY A 1 80 ? -14.733 -0.886 5.780 1.00 87.81 80 GLY A CA 1
ATOM 595 C C . GLY A 1 80 ? -13.936 -0.672 7.068 1.00 87.81 80 GLY A C 1
ATOM 596 O O . GLY A 1 80 ? -14.495 -0.775 8.162 1.00 87.81 80 GLY A O 1
ATOM 597 N N . VAL A 1 81 ? -12.632 -0.391 6.970 1.00 87.50 81 VAL A N 1
ATOM 598 C CA . VAL A 1 81 ? -11.810 -0.075 8.142 1.00 87.50 81 VAL A CA 1
ATOM 599 C C . VAL A 1 81 ? -12.243 1.293 8.683 1.00 87.50 81 VAL A C 1
ATOM 601 O O . VAL A 1 81 ? -12.240 2.272 7.932 1.00 87.50 81 VAL A O 1
ATOM 604 N N . PRO A 1 82 ? -12.591 1.410 9.979 1.00 86.50 82 PRO A N 1
ATOM 605 C CA . PRO A 1 82 ? -13.005 2.677 10.571 1.00 86.50 82 PRO A CA 1
ATOM 606 C C . PRO A 1 82 ? -11.787 3.590 10.773 1.00 86.50 82 PRO A C 1
ATOM 608 O O . PRO A 1 82 ? -11.187 3.640 11.847 1.00 86.50 82 PRO A O 1
ATOM 611 N N . MET A 1 83 ? -11.389 4.283 9.707 1.00 83.12 83 MET A N 1
ATOM 612 C CA . MET A 1 83 ? -10.255 5.208 9.695 1.00 83.12 83 MET A CA 1
ATOM 613 C C . MET A 1 83 ? -10.602 6.507 10.433 1.00 83.12 83 MET A C 1
ATOM 615 O O . MET A 1 83 ? -11.675 7.075 10.233 1.00 83.12 83 MET A O 1
ATOM 619 N N . LYS A 1 84 ? -9.676 7.019 11.255 1.00 78.56 84 LYS A N 1
ATOM 620 C CA . LYS A 1 84 ? -9.885 8.244 12.061 1.00 78.56 84 LYS A CA 1
ATOM 621 C C . LYS A 1 84 ? -9.911 9.543 11.244 1.00 78.56 84 LYS A C 1
ATOM 623 O O . LYS A 1 84 ? -10.316 10.583 11.752 1.00 78.56 84 LYS A O 1
ATOM 628 N N . GLY A 1 85 ? -9.481 9.491 9.989 1.00 76.69 85 GLY A N 1
ATOM 629 C CA . GLY A 1 85 ? -9.459 10.617 9.065 1.00 76.69 85 GLY A CA 1
ATOM 630 C C . GLY A 1 85 ? -8.844 10.203 7.734 1.00 76.69 85 GLY A C 1
ATOM 631 O O . GLY A 1 85 ? -8.175 9.172 7.650 1.00 76.69 85 GLY A O 1
ATOM 632 N N . MET A 1 86 ? -9.086 10.991 6.685 1.00 72.38 86 MET A N 1
ATOM 633 C CA . MET A 1 86 ? -8.525 10.702 5.368 1.00 72.38 86 MET A CA 1
ATOM 634 C C . MET A 1 86 ? -7.082 11.192 5.276 1.00 72.38 86 MET A C 1
ATOM 636 O O . MET A 1 86 ? -6.820 12.388 5.395 1.00 72.38 86 MET A O 1
ATOM 640 N N . VAL A 1 87 ? -6.155 10.266 5.035 1.00 73.31 87 VAL A N 1
ATOM 641 C CA . VAL A 1 87 ? -4.751 10.590 4.782 1.00 73.31 87 VAL A CA 1
ATOM 642 C C . VAL A 1 87 ? -4.555 10.743 3.278 1.00 73.31 87 VAL A C 1
ATOM 644 O O . VAL A 1 87 ? -4.558 9.763 2.536 1.00 73.31 87 VAL A O 1
ATOM 647 N N . TRP A 1 88 ? -4.364 11.983 2.836 1.00 60.53 88 TRP A N 1
ATOM 648 C CA . TRP A 1 88 ? -3.990 12.312 1.465 1.00 60.53 88 TRP A CA 1
ATOM 649 C C . TRP A 1 88 ? -2.655 13.039 1.491 1.00 60.53 88 TRP A C 1
ATOM 651 O O . TRP A 1 88 ? -2.556 14.123 2.063 1.00 60.53 88 TRP A O 1
ATOM 661 N N . ILE A 1 89 ? -1.625 12.468 0.868 1.00 58.47 89 ILE A N 1
ATOM 662 C CA . ILE A 1 89 ? -0.361 13.183 0.694 1.00 58.47 89 ILE A CA 1
ATOM 663 C C . ILE A 1 89 ? -0.329 13.771 -0.713 1.00 58.47 89 ILE A C 1
ATOM 665 O O . ILE A 1 89 ? 0.224 13.197 -1.649 1.00 58.47 89 ILE A O 1
ATOM 669 N N . SER A 1 90 ? -0.908 14.962 -0.859 1.00 45.75 90 SER A N 1
ATOM 670 C CA . SER A 1 90 ? -0.435 15.900 -1.873 1.00 45.75 90 SER A CA 1
ATOM 671 C C . SER A 1 90 ? 0.830 16.544 -1.312 1.00 45.75 90 SER A C 1
ATOM 673 O O . SER A 1 90 ? 0.724 17.354 -0.399 1.00 45.75 90 SER A O 1
ATOM 675 N N . SER A 1 91 ? 2.009 16.123 -1.782 1.00 36.62 91 SER A N 1
ATOM 676 C CA . SER A 1 91 ? 3.296 16.835 -1.658 1.00 36.62 91 SER A CA 1
ATOM 677 C C . SER A 1 91 ? 3.355 17.893 -0.540 1.00 36.62 91 SER A C 1
ATOM 679 O O . SER A 1 91 ? 3.269 19.087 -0.811 1.00 36.62 91 SER A O 1
ATOM 681 N N . PHE A 1 92 ? 3.479 17.469 0.719 1.00 39.62 92 PHE A N 1
ATOM 682 C CA . PHE A 1 92 ? 3.540 18.385 1.859 1.00 39.62 92 PHE A CA 1
ATOM 683 C C . PHE A 1 92 ? 4.965 18.939 2.016 1.00 39.62 92 PHE A C 1
ATOM 685 O O . PHE A 1 92 ? 5.697 18.600 2.942 1.00 39.62 92 PHE A O 1
ATOM 692 N N . ALA A 1 93 ? 5.374 19.781 1.068 1.00 34.66 93 ALA A N 1
ATOM 693 C CA . ALA A 1 93 ? 6.119 20.971 1.438 1.00 34.66 93 ALA A CA 1
ATOM 694 C C . ALA A 1 93 ? 5.051 22.007 1.819 1.00 34.66 93 ALA A C 1
ATOM 696 O O . ALA A 1 93 ? 4.160 22.269 1.024 1.00 34.66 93 ALA A O 1
ATOM 697 N N . GLU A 1 94 ? 5.138 22.543 3.036 1.00 36.34 94 GLU A N 1
ATOM 698 C CA . GLU A 1 94 ? 4.235 23.545 3.630 1.00 36.34 94 GLU A CA 1
ATOM 699 C C . GLU A 1 94 ? 2.893 23.038 4.182 1.00 36.34 94 GLU A C 1
ATOM 701 O O . GLU A 1 94 ? 1.854 23.080 3.528 1.00 36.34 94 GLU A O 1
ATOM 706 N N . ARG A 1 95 ? 2.905 22.694 5.477 1.00 35.88 95 ARG A N 1
ATOM 707 C CA . ARG A 1 95 ? 2.180 23.423 6.544 1.00 35.88 95 ARG A CA 1
ATOM 708 C C . ARG A 1 95 ? 2.152 22.614 7.841 1.00 35.88 95 ARG A C 1
ATOM 710 O O . ARG A 1 95 ? 1.168 21.967 8.176 1.00 35.88 95 ARG A O 1
ATOM 717 N N . THR A 1 96 ? 3.209 22.700 8.632 1.00 34.19 96 THR A N 1
ATOM 718 C CA . THR A 1 96 ? 3.054 22.585 10.087 1.00 34.19 96 THR A CA 1
ATOM 719 C C . THR A 1 96 ? 2.446 23.906 10.574 1.00 34.19 96 THR A C 1
ATOM 721 O O . THR A 1 96 ? 3.111 24.932 10.429 1.00 34.19 96 THR A O 1
ATOM 724 N N . PRO A 1 97 ? 1.211 23.956 11.105 1.00 42.47 97 PRO A N 1
ATOM 725 C CA . PRO A 1 97 ? 0.804 25.089 11.920 1.00 42.47 97 PRO A CA 1
ATOM 726 C C . PRO A 1 97 ? 1.464 24.952 13.298 1.00 42.47 97 PRO A C 1
ATOM 728 O O . PRO A 1 97 ? 1.263 23.953 13.992 1.00 42.47 97 PRO A O 1
ATOM 731 N N . ALA A 1 98 ? 2.302 25.933 13.630 1.00 33.59 98 ALA A N 1
ATOM 732 C CA . ALA A 1 98 ? 2.609 26.301 15.008 1.00 33.59 98 ALA A CA 1
ATOM 733 C C . ALA A 1 98 ? 1.454 27.132 15.584 1.00 33.59 98 ALA A C 1
ATOM 735 O O . ALA A 1 98 ? 0.768 27.804 14.775 1.00 33.59 98 ALA A O 1
#